Protein AF-Q8VRM0-F1 (afdb_monomer)

Sequence (50 aa):
KKGELLSGDNLWVKRPGNGDFSVNEYESLFGKIAACDIRKGAQIKKTDIE

pLDDT: mean 90.46, std 2.1, range [81.62, 93.75]

InterPro domains:
  IPR006190 Antifreeze-like/N-acetylneuraminic acid synthase, SAF domain [PS50844] (1-50)
  IPR013974 SAF domain [PF08666] (1-50)
  IPR036732 Antifreeze-like/N-acetylneuraminic acid synthase C-terminal domain superfamily [SSF51269] (1-49)
  IPR057736 PseI/NeuA/NeuB, SAF domain [cd11615] (1-49)

Nearest PDB structures (foldseek):
  4ipj-assembly1_A-2  TM=1.001E+00  e=1.054E-06  Neisseria meningitidis
  4ipi-assembly1_A-2  TM=1.002E+00  e=1.298E-06  Neisseria meningitidis
  2wqp-assembly1_A-2  TM=1.001E+00  e=1.298E-06  Neisseria meningitidis serogroup B
  6ppw-assembly1_A  TM=1.001E+00  e=1.967E-06  Neisseria meningitidis serogroup B
  3ame-assembly1_A  TM=8.824E-01  e=1.276E+00  Zoarces americanus

Mean predicted aligned error: 3.26 Å

Secondary structure (DSSP, 8-state):
-TTPBP-TTT----S-S-SSS-GGGTGGGTT-BBSS-PPTTPPP-GGGB-

Foldseek 3Di:
DQFDFDDPVQDDDDDDQPAQDGPVCNVVSGRWGQNDDDDRPDGDHPNRTD

Structure (mmCIF, N/CA/C/O backbone):
data_AF-Q8VRM0-F1
#
_entry.id   AF-Q8VRM0-F1
#
loop_
_atom_site.group_PDB
_atom_site.id
_atom_site.type_symbol
_atom_site.label_atom_id
_atom_site.label_alt_id
_atom_site.label_comp_id
_atom_site.label_asym_id
_atom_site.label_entity_id
_atom_site.label_seq_id
_atom_site.pdbx_PDB_ins_code
_atom_site.Cartn_x
_atom_site.Cartn_y
_atom_site.Cartn_z
_atom_site.occupancy
_atom_site.B_iso_or_equiv
_atom_site.auth_seq_id
_atom_site.auth_comp_id
_atom_site.auth_asym_id
_atom_site.auth_atom_id
_atom_site.pdbx_PDB_model_num
ATOM 1 N N . LYS A 1 1 ? -9.284 0.066 3.301 1.00 81.62 1 LYS A N 1
ATOM 2 C CA . LYS A 1 1 ? -9.919 1.274 3.903 1.00 81.62 1 LYS A CA 1
ATOM 3 C C . LYS A 1 1 ? -9.023 1.869 4.985 1.00 81.62 1 LYS A C 1
ATOM 5 O O . LYS A 1 1 ? -8.072 1.195 5.364 1.00 81.62 1 LYS A O 1
ATOM 10 N N . LYS A 1 2 ? -9.295 3.078 5.504 1.00 89.88 2 LYS A N 1
ATOM 11 C CA . LYS A 1 2 ? -8.555 3.584 6.678 1.00 89.88 2 LYS A CA 1
ATOM 12 C C . LYS A 1 2 ? -8.669 2.588 7.845 1.00 89.88 2 LYS A C 1
ATOM 14 O O . LYS A 1 2 ? -9.775 2.170 8.180 1.00 89.88 2 LYS A O 1
ATOM 19 N N . GLY A 1 3 ? -7.539 2.217 8.441 1.00 91.69 3 GLY A N 1
ATOM 20 C CA . GLY A 1 3 ? -7.430 1.225 9.514 1.00 91.69 3 GLY A CA 1
ATOM 21 C C . GLY A 1 3 ? -7.329 -0.232 9.045 1.00 91.69 3 GLY A C 1
ATOM 22 O O . GLY A 1 3 ? -7.279 -1.132 9.875 1.00 91.69 3 GLY A O 1
ATOM 23 N N . GLU A 1 4 ? -7.317 -0.492 7.737 1.00 92.31 4 GLU A N 1
ATOM 24 C CA . GLU A 1 4 ? -7.232 -1.848 7.188 1.00 92.31 4 GLU A CA 1
ATOM 25 C C . GLU A 1 4 ? -5.783 -2.337 7.121 1.00 92.31 4 GLU A C 1
ATOM 27 O O . GLU A 1 4 ? -4.868 -1.554 6.857 1.00 92.31 4 GLU A O 1
ATOM 32 N N . LEU A 1 5 ? -5.581 -3.637 7.339 1.00 92.50 5 LEU A N 1
ATOM 33 C CA . LEU A 1 5 ? -4.267 -4.262 7.236 1.00 92.50 5 LEU A CA 1
ATOM 34 C C . LEU A 1 5 ? -3.881 -4.468 5.771 1.00 92.50 5 LEU A C 1
ATOM 36 O O . LEU A 1 5 ? -4.655 -4.985 4.961 1.00 92.50 5 LEU A O 1
ATOM 40 N N . LEU A 1 6 ? -2.648 -4.095 5.447 1.00 91.56 6 LEU A N 1
ATOM 41 C CA . LEU A 1 6 ? -2.044 -4.385 4.160 1.00 91.56 6 LEU A CA 1
ATOM 42 C C . LEU A 1 6 ? -1.609 -5.849 4.126 1.00 91.56 6 LEU A C 1
ATOM 44 O O . LEU A 1 6 ? -0.997 -6.377 5.057 1.00 91.56 6 LEU A O 1
ATOM 48 N N . SER A 1 7 ? -1.974 -6.533 3.051 1.00 93.75 7 SER A N 1
ATOM 49 C CA . SER A 1 7 ? -1.758 -7.968 2.864 1.00 93.75 7 SER A CA 1
ATOM 50 C C . SER A 1 7 ? -1.665 -8.270 1.374 1.00 93.75 7 SER A C 1
ATOM 52 O O . SER A 1 7 ? -2.070 -7.445 0.553 1.00 93.75 7 SER A O 1
ATOM 54 N N . GLY A 1 8 ? -1.214 -9.474 1.016 1.00 90.94 8 GLY A N 1
ATOM 55 C CA . GLY A 1 8 ? -1.148 -9.906 -0.384 1.00 90.94 8 GLY A CA 1
ATOM 56 C C . GLY A 1 8 ? -2.497 -9.920 -1.118 1.00 90.94 8 GLY A C 1
ATOM 57 O O . GLY A 1 8 ? -2.519 -9.868 -2.342 1.00 90.94 8 GLY A O 1
ATOM 58 N N . ASP A 1 9 ? -3.614 -9.933 -0.385 1.00 92.12 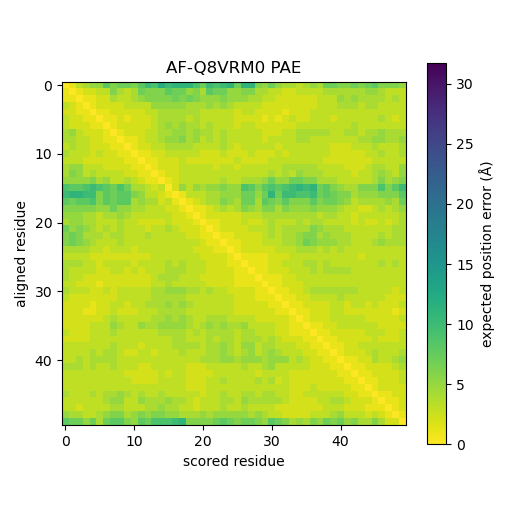9 ASP A N 1
ATOM 59 C CA . ASP A 1 9 ? -4.968 -9.870 -0.955 1.00 92.12 9 ASP A CA 1
ATOM 60 C C . ASP A 1 9 ? -5.339 -8.456 -1.452 1.00 92.12 9 ASP A C 1
ATOM 62 O O . ASP A 1 9 ? -5.958 -8.284 -2.502 1.00 92.12 9 ASP A O 1
ATOM 66 N N . ASN A 1 10 ? -4.881 -7.422 -0.734 1.00 91.00 10 ASN A N 1
ATOM 67 C CA . ASN A 1 10 ? -5.228 -6.018 -0.991 1.00 91.00 10 ASN A CA 1
ATOM 68 C C . ASN A 1 10 ? -4.109 -5.216 -1.672 1.00 91.00 10 ASN A C 1
ATOM 70 O O . ASN A 1 10 ? -4.342 -4.095 -2.132 1.00 91.00 10 ASN A O 1
ATOM 74 N N . LEU A 1 11 ? -2.895 -5.763 -1.739 1.00 91.69 11 LEU A N 1
ATOM 75 C CA . LEU A 1 11 ? -1.712 -5.082 -2.252 1.00 91.69 11 LEU A CA 1
ATOM 76 C C . LEU A 1 11 ? -1.130 -5.863 -3.424 1.00 91.69 11 LEU A C 1
ATOM 78 O O . LEU A 1 11 ? -0.978 -7.079 -3.365 1.00 91.69 11 LEU A O 1
ATOM 82 N N . TRP A 1 12 ? -0.762 -5.160 -4.493 1.00 93.00 12 TRP A N 1
ATOM 83 C CA . TRP A 1 12 ? -0.172 -5.785 -5.672 1.00 93.00 12 TRP A CA 1
ATOM 84 C C . TRP A 1 12 ? 0.826 -4.858 -6.353 1.00 93.00 12 TRP A C 1
ATOM 86 O O . TRP A 1 12 ? 0.624 -3.644 -6.405 1.00 93.00 12 TRP A O 1
ATOM 96 N N . VAL A 1 13 ? 1.876 -5.436 -6.931 1.00 91.25 13 VAL A N 1
ATOM 97 C CA . VAL A 1 13 ? 2.917 -4.686 -7.637 1.00 91.25 13 VAL A CA 1
ATOM 98 C C . VAL A 1 13 ? 2.549 -4.479 -9.105 1.00 91.25 13 VAL A C 1
ATOM 100 O O . VAL A 1 13 ? 2.128 -5.397 -9.812 1.00 91.25 13 VAL A O 1
ATOM 103 N N . LYS A 1 14 ? 2.691 -3.242 -9.584 1.00 90.69 14 LYS A N 1
ATOM 104 C CA . LYS A 1 14 ? 2.441 -2.856 -10.979 1.00 90.69 14 LYS A CA 1
ATOM 105 C C . LYS A 1 14 ? 3.493 -1.861 -11.451 1.00 90.69 14 LYS A C 1
ATOM 107 O O . LYS A 1 14 ? 4.077 -1.135 -10.655 1.00 90.69 14 LYS A O 1
ATOM 112 N N . ARG A 1 15 ? 3.719 -1.831 -12.764 1.00 90.50 15 ARG A N 1
ATOM 113 C CA . ARG A 1 15 ? 4.569 -0.827 -13.420 1.00 90.50 15 ARG A CA 1
ATOM 114 C C . ARG A 1 15 ? 3.780 0.474 -13.628 1.00 90.50 15 ARG A C 1
ATOM 116 O O . ARG A 1 15 ? 2.557 0.395 -13.764 1.00 90.50 15 ARG A O 1
ATOM 123 N N . PRO A 1 16 ? 4.446 1.637 -13.736 1.00 90.44 16 PRO A N 1
ATOM 124 C CA . PRO A 1 16 ? 5.898 1.875 -13.680 1.00 90.44 16 PRO A CA 1
ATOM 125 C C . PRO A 1 16 ? 6.472 1.871 -12.251 1.00 90.44 16 PRO A C 1
ATOM 127 O O . PRO A 1 16 ? 5.749 2.070 -11.282 1.00 90.44 16 PRO A O 1
ATOM 130 N N . GLY A 1 17 ? 7.789 1.671 -12.126 1.00 86.75 17 GLY A N 1
ATOM 131 C CA . GLY A 1 17 ? 8.509 1.586 -10.844 1.00 86.75 17 GLY A CA 1
ATOM 132 C C . GLY A 1 17 ? 8.872 2.933 -10.207 1.00 86.75 17 GLY A C 1
ATOM 133 O O . GLY A 1 17 ? 9.909 3.024 -9.569 1.00 86.75 17 GLY A O 1
ATOM 134 N N . ASN A 1 18 ? 8.063 3.976 -10.416 1.00 88.75 18 ASN A N 1
ATOM 135 C CA . ASN A 1 18 ? 8.312 5.329 -9.893 1.00 88.75 18 ASN A CA 1
ATOM 136 C C . ASN A 1 18 ? 7.492 5.641 -8.623 1.00 88.75 18 ASN A C 1
ATOM 138 O O . ASN A 1 18 ? 7.192 6.799 -8.352 1.00 88.75 18 ASN A O 1
ATOM 142 N N . GLY A 1 19 ? 7.027 4.608 -7.917 1.00 87.62 19 GLY A N 1
ATOM 143 C CA . GLY A 1 19 ? 6.295 4.764 -6.658 1.00 87.62 19 GLY A CA 1
ATOM 144 C C . GLY A 1 19 ? 7.238 4.895 -5.461 1.00 87.62 19 GLY A C 1
ATOM 145 O O . GLY A 1 19 ? 8.420 4.578 -5.565 1.00 87.62 19 GLY A O 1
ATOM 146 N N . ASP A 1 20 ? 6.700 5.312 -4.314 1.00 90.19 20 ASP A N 1
ATOM 147 C CA . ASP A 1 20 ? 7.458 5.446 -3.060 1.00 90.19 20 ASP A CA 1
ATOM 148 C C . ASP A 1 20 ? 8.009 4.124 -2.509 1.00 90.19 20 ASP A C 1
ATOM 150 O O . ASP A 1 20 ? 8.971 4.145 -1.741 1.00 90.19 20 ASP A O 1
ATOM 154 N N . PHE A 1 21 ? 7.395 2.999 -2.886 1.00 90.00 21 PHE A N 1
ATOM 155 C CA . PHE A 1 21 ? 7.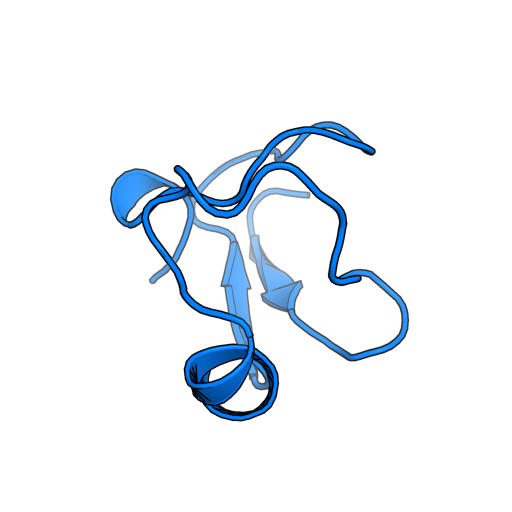801 1.654 -2.487 1.00 90.00 21 PHE A CA 1
ATOM 156 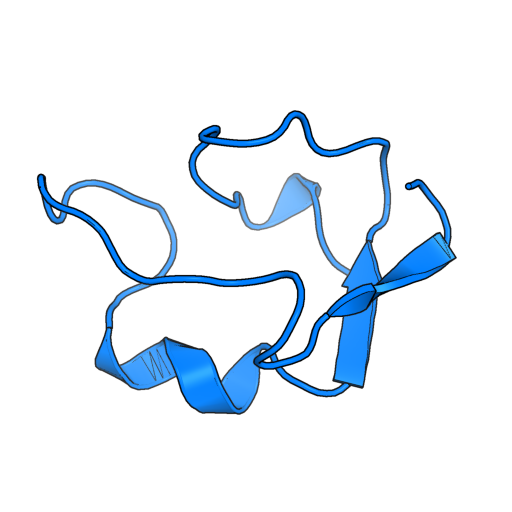C C . PHE A 1 21 ? 8.235 0.841 -3.697 1.00 90.00 21 PHE A C 1
ATOM 158 O O . PHE A 1 21 ? 7.538 0.771 -4.716 1.00 90.00 21 PHE A O 1
ATOM 165 N N . SER A 1 22 ? 9.379 0.181 -3.557 1.00 89.06 22 SER A N 1
ATOM 166 C CA . SER A 1 22 ? 9.880 -0.759 -4.553 1.00 89.06 22 SER A CA 1
ATOM 167 C C . SER A 1 22 ? 9.234 -2.136 -4.406 1.00 89.06 22 SER A C 1
ATOM 169 O O . SER A 1 22 ? 8.725 -2.501 -3.350 1.00 89.06 22 SER A O 1
ATOM 171 N N . VAL A 1 23 ? 9.326 -2.959 -5.457 1.00 87.69 23 VAL A N 1
ATOM 172 C CA . VAL A 1 23 ? 8.881 -4.367 -5.416 1.00 87.69 23 VAL A CA 1
ATOM 173 C C . VAL A 1 23 ? 9.547 -5.160 -4.285 1.00 87.69 23 VAL A C 1
ATOM 175 O O . VAL A 1 23 ? 8.907 -6.018 -3.692 1.00 87.69 23 VAL A O 1
ATOM 178 N N . ASN A 1 24 ? 10.792 -4.827 -3.933 1.00 89.12 24 ASN A N 1
ATOM 179 C CA . ASN A 1 24 ? 11.516 -5.474 -2.836 1.00 89.12 24 ASN A CA 1
ATOM 180 C C . ASN A 1 24 ? 10.936 -5.151 -1.449 1.00 89.12 24 ASN A C 1
ATOM 182 O O . ASN A 1 24 ? 11.170 -5.898 -0.509 1.00 89.12 24 ASN A O 1
ATOM 186 N N . GLU A 1 25 ? 10.192 -4.053 -1.307 1.00 88.69 25 GLU A N 1
ATOM 187 C CA . GLU A 1 25 ? 9.558 -3.655 -0.042 1.00 88.69 25 GLU A CA 1
ATOM 188 C C . GLU A 1 25 ? 8.132 -4.200 0.085 1.00 88.69 25 GLU A C 1
ATOM 190 O O . GLU A 1 25 ? 7.474 -3.975 1.096 1.00 88.69 25 GLU A O 1
ATOM 195 N N . TYR A 1 26 ? 7.643 -4.923 -0.926 1.00 90.38 26 TYR A N 1
ATOM 196 C CA . TYR A 1 26 ? 6.277 -5.433 -0.973 1.00 90.38 26 TYR A CA 1
ATOM 197 C C . TYR A 1 26 ? 5.926 -6.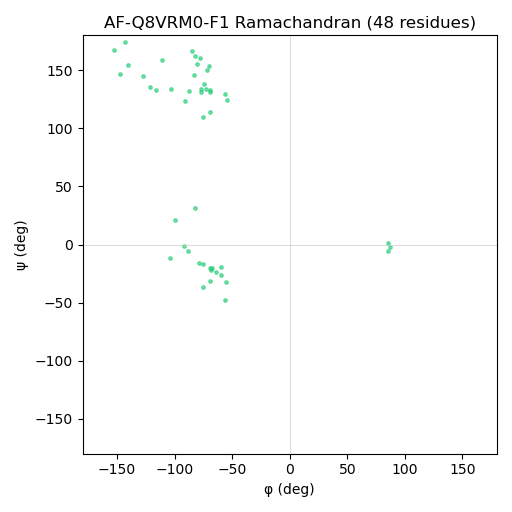297 0.244 1.00 90.38 26 TYR A C 1
ATOM 199 O O . TYR A 1 26 ? 4.900 -6.064 0.878 1.00 90.38 26 TYR A O 1
ATOM 207 N N . GLU A 1 27 ? 6.792 -7.240 0.614 1.00 90.56 27 GLU A N 1
ATOM 208 C CA . GLU A 1 27 ? 6.572 -8.086 1.794 1.00 90.56 27 GLU A CA 1
ATOM 209 C C . GLU A 1 27 ? 6.688 -7.296 3.103 1.00 90.56 27 GLU A C 1
ATOM 211 O O . GLU A 1 27 ? 5.960 -7.569 4.053 1.00 90.56 27 GLU A O 1
ATOM 216 N N . SER A 1 28 ? 7.529 -6.258 3.141 1.00 90.94 28 SER A N 1
ATOM 217 C CA . SER A 1 28 ? 7.671 -5.369 4.302 1.00 90.94 28 SER A CA 1
ATOM 218 C C . SER A 1 28 ? 6.428 -4.512 4.562 1.00 90.94 28 SER A C 1
ATOM 220 O O . SER A 1 28 ? 6.256 -3.997 5.666 1.00 90.94 28 SER A O 1
ATOM 222 N N . LEU A 1 29 ? 5.563 -4.338 3.556 1.00 89.88 29 LEU A N 1
ATOM 223 C CA . LEU A 1 29 ? 4.281 -3.649 3.706 1.00 89.88 29 LEU A CA 1
ATOM 224 C C . LEU A 1 29 ? 3.216 -4.539 4.350 1.00 89.88 29 LEU A C 1
ATOM 226 O O . LEU A 1 29 ? 2.199 -4.022 4.805 1.00 89.88 29 LEU A O 1
ATOM 230 N N . PHE A 1 30 ? 3.401 -5.858 4.404 1.00 91.38 30 PHE A N 1
ATOM 231 C CA . PHE A 1 30 ? 2.412 -6.739 5.011 1.00 91.38 30 PHE A CA 1
ATOM 232 C C . PHE A 1 30 ? 2.346 -6.541 6.526 1.00 91.38 30 PHE A C 1
ATOM 234 O O . PHE A 1 30 ? 3.358 -6.485 7.217 1.00 91.38 30 PHE A O 1
ATOM 241 N N . GLY A 1 31 ? 1.125 -6.417 7.047 1.00 89.56 31 GLY A N 1
ATOM 242 C CA . GLY A 1 31 ? 0.876 -6.125 8.459 1.00 89.56 31 GLY A CA 1
ATOM 243 C C . GLY A 1 31 ? 0.893 -4.635 8.816 1.00 89.56 31 GLY A C 1
ATOM 244 O O . GLY A 1 31 ? 0.543 -4.290 9.942 1.00 89.56 31 GLY A O 1
ATOM 245 N N . LYS A 1 32 ? 1.237 -3.745 7.875 1.00 91.50 32 LYS A N 1
ATOM 246 C CA . LYS A 1 32 ? 1.058 -2.296 8.044 1.00 91.50 32 LYS A CA 1
ATOM 247 C C . LYS A 1 32 ? -0.417 -1.915 8.011 1.00 91.50 32 LYS A C 1
ATOM 249 O O . LYS A 1 32 ? -1.226 -2.602 7.385 1.00 91.50 32 LYS A O 1
ATOM 254 N N . ILE A 1 33 ? -0.758 -0.809 8.664 1.00 92.50 33 ILE A N 1
ATOM 255 C CA . ILE A 1 33 ? -2.132 -0.308 8.729 1.00 92.50 33 ILE A CA 1
ATOM 256 C C . ILE A 1 33 ? -2.269 0.873 7.772 1.00 92.50 33 ILE A C 1
ATOM 258 O O . ILE A 1 33 ? -1.432 1.772 7.751 1.00 92.50 33 ILE A O 1
ATOM 262 N N . ALA A 1 34 ? -3.335 0.886 6.975 1.00 93.50 34 ALA A N 1
ATOM 263 C CA . ALA A 1 34 ? -3.636 2.013 6.106 1.00 93.50 34 ALA A CA 1
ATOM 264 C C . ALA A 1 34 ? -4.063 3.236 6.942 1.00 93.50 34 ALA A C 1
ATOM 266 O O . ALA A 1 34 ? -5.130 3.238 7.558 1.00 93.50 34 ALA A O 1
ATOM 267 N N . ALA A 1 35 ? -3.267 4.303 6.935 1.00 92.88 35 ALA A N 1
ATOM 268 C CA . ALA A 1 35 ? -3.553 5.551 7.649 1.00 92.88 35 ALA A CA 1
ATOM 269 C C . ALA A 1 35 ? -4.742 6.325 7.038 1.00 92.88 35 ALA A C 1
ATOM 271 O O . ALA A 1 35 ? -5.380 7.155 7.697 1.00 92.88 35 ALA A O 1
ATOM 272 N N . CYS A 1 36 ? -5.080 6.037 5.776 1.00 92.56 36 CYS A N 1
ATOM 273 C CA . CYS A 1 36 ? -6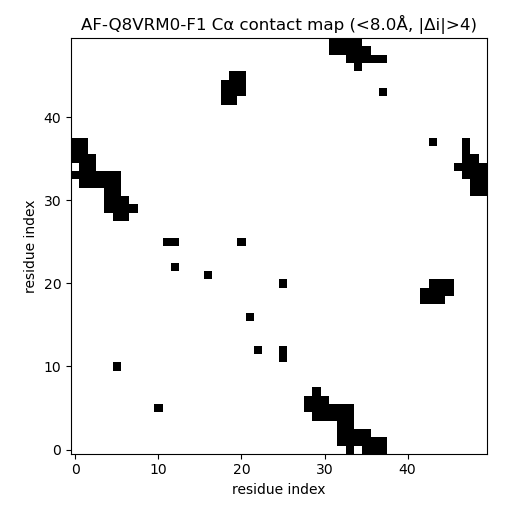.169 6.658 5.028 1.00 92.56 36 CYS A CA 1
ATOM 274 C C . CYS A 1 36 ? -6.883 5.653 4.102 1.00 92.56 36 CYS A C 1
ATOM 276 O O . CYS A 1 36 ? -6.488 4.494 3.968 1.00 92.56 36 CYS A O 1
ATOM 278 N N . ASP A 1 37 ? -7.965 6.088 3.456 1.00 92.12 37 ASP A N 1
ATOM 279 C CA . ASP A 1 37 ? -8.633 5.287 2.434 1.00 92.12 37 ASP A CA 1
ATOM 280 C C . ASP A 1 37 ? -7.846 5.287 1.119 1.00 92.12 37 ASP A C 1
ATOM 282 O O . ASP A 1 37 ? -7.800 6.276 0.387 1.00 92.12 37 ASP A O 1
ATOM 286 N N . ILE A 1 38 ? -7.254 4.135 0.802 1.00 89.81 38 ILE A N 1
ATOM 287 C CA . ILE A 1 38 ? -6.477 3.920 -0.418 1.00 89.81 38 ILE A CA 1
ATOM 288 C C . ILE A 1 38 ? -7.397 3.403 -1.526 1.00 89.81 38 ILE A C 1
ATOM 290 O O . ILE A 1 38 ? -8.057 2.369 -1.395 1.00 89.81 38 ILE A O 1
ATOM 294 N N . ARG A 1 39 ? -7.431 4.110 -2.659 1.00 92.06 39 ARG A N 1
ATOM 295 C CA . ARG A 1 39 ? -8.217 3.696 -3.826 1.00 92.06 39 ARG A CA 1
ATOM 296 C C . ARG A 1 39 ? -7.548 2.523 -4.548 1.00 92.06 39 ARG A C 1
ATOM 298 O O . ARG A 1 39 ? -6.346 2.543 -4.803 1.00 92.06 39 ARG A O 1
ATOM 305 N N . LYS A 1 40 ? -8.344 1.538 -4.980 1.00 90.56 40 LYS A N 1
ATOM 306 C CA . LYS A 1 40 ? -7.864 0.410 -5.795 1.00 90.56 40 LYS A CA 1
ATOM 307 C C . LYS A 1 40 ? -7.131 0.907 -7.048 1.00 90.56 40 LYS A C 1
ATOM 309 O O . LYS A 1 40 ? -7.703 1.639 -7.853 1.00 90.56 40 LYS A O 1
ATOM 314 N N . GLY A 1 41 ? -5.885 0.466 -7.218 1.00 88.69 41 GLY A 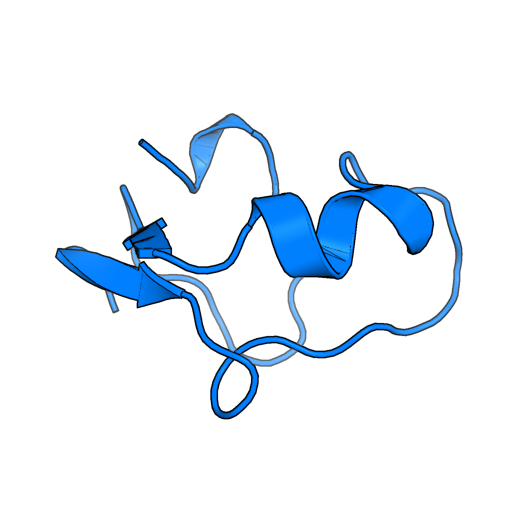N 1
ATOM 315 C CA . GLY A 1 41 ? -5.027 0.829 -8.351 1.00 88.69 41 GLY A CA 1
ATOM 316 C C . GLY A 1 41 ? -4.214 2.113 -8.168 1.00 88.69 41 GLY A C 1
ATOM 317 O O . GLY A 1 41 ? -3.428 2.434 -9.055 1.00 88.69 41 GLY A O 1
ATOM 318 N N . ALA A 1 42 ? -4.365 2.823 -7.046 1.00 90.94 42 ALA A N 1
ATOM 319 C CA . ALA A 1 42 ? -3.444 3.890 -6.678 1.00 90.94 42 ALA A CA 1
ATOM 320 C C . ALA A 1 42 ? -2.089 3.309 -6.239 1.00 90.94 42 ALA A C 1
ATOM 322 O O . ALA A 1 42 ? -2.022 2.204 -5.700 1.00 90.94 42 ALA A O 1
ATOM 323 N N . GLN A 1 43 ? -1.014 4.065 -6.461 1.00 91.31 43 GLN A N 1
ATOM 324 C CA . GLN A 1 43 ? 0.287 3.757 -5.870 1.00 91.31 43 GLN A CA 1
ATOM 325 C C . GLN A 1 43 ? 0.257 4.083 -4.373 1.00 91.31 43 GLN A C 1
ATOM 327 O O . GLN A 1 43 ? -0.225 5.149 -3.979 1.00 91.31 43 GLN A O 1
ATOM 332 N N . ILE A 1 44 ? 0.763 3.156 -3.558 1.00 91.00 44 ILE A N 1
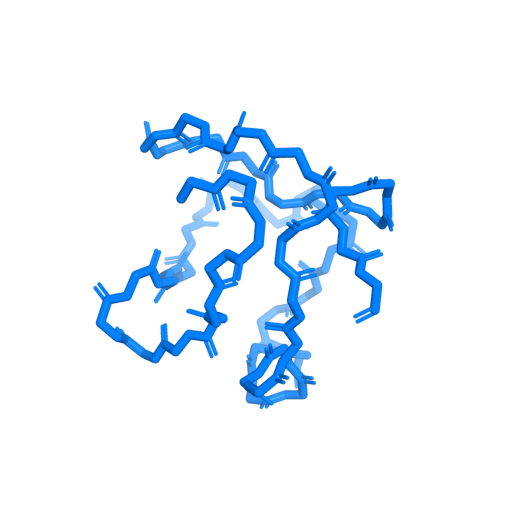ATOM 333 C CA . ILE A 1 44 ? 0.898 3.332 -2.110 1.00 91.00 44 ILE A CA 1
ATOM 334 C C . ILE A 1 44 ? 1.988 4.373 -1.852 1.00 91.00 44 ILE A C 1
ATOM 336 O O . ILE A 1 44 ? 3.075 4.272 -2.423 1.00 91.00 44 ILE A O 1
ATOM 340 N N . LYS A 1 45 ? 1.698 5.356 -0.998 1.00 91.75 45 LYS A N 1
ATOM 341 C CA . LYS A 1 45 ? 2.663 6.371 -0.555 1.00 91.75 45 LYS A CA 1
ATOM 342 C C . LYS A 1 45 ? 2.996 6.174 0.914 1.00 91.75 45 LYS A C 1
ATOM 344 O O . LYS A 1 45 ? 2.207 5.604 1.664 1.00 91.75 45 LYS A O 1
ATOM 349 N N . LYS A 1 46 ? 4.143 6.695 1.353 1.00 90.19 46 LYS A N 1
ATOM 350 C CA . LYS A 1 46 ? 4.563 6.624 2.767 1.00 90.19 46 LYS A CA 1
ATOM 351 C C . LYS A 1 46 ? 3.574 7.291 3.724 1.00 90.19 46 L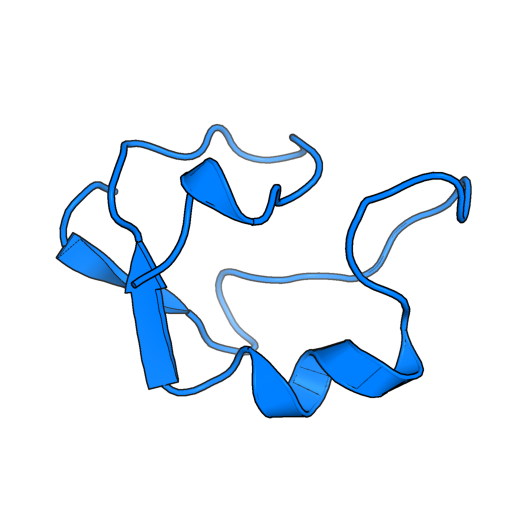YS A C 1
ATOM 353 O O . LYS A 1 46 ? 3.483 6.887 4.870 1.00 90.19 46 LYS A O 1
ATOM 358 N N . THR A 1 47 ? 2.808 8.268 3.244 1.00 91.25 47 THR A N 1
ATOM 359 C CA . THR A 1 47 ? 1.743 8.938 4.008 1.00 91.25 47 THR A CA 1
ATOM 360 C C . THR A 1 47 ? 0.476 8.102 4.169 1.00 91.25 47 THR A C 1
ATOM 362 O O . THR A 1 47 ? -0.376 8.449 4.979 1.00 91.25 47 THR A O 1
ATOM 365 N N . ASP A 1 48 ? 0.309 7.053 3.361 1.00 90.12 48 ASP A N 1
ATOM 366 C CA . ASP A 1 48 ? -0.896 6.223 3.369 1.00 90.12 48 ASP A CA 1
ATOM 367 C C . ASP A 1 48 ? -0.791 5.064 4.377 1.00 90.12 48 ASP A C 1
ATOM 369 O O . ASP A 1 48 ? -1.769 4.344 4.570 1.00 90.12 48 ASP A O 1
ATOM 373 N N . ILE A 1 49 ? 0.371 4.875 5.014 1.00 89.31 49 ILE A N 1
ATOM 374 C CA . ILE A 1 49 ? 0.663 3.755 5.915 1.00 89.31 49 ILE A CA 1
ATOM 375 C C . ILE A 1 49 ? 1.195 4.240 7.269 1.00 89.31 49 ILE A C 1
ATOM 377 O O . ILE A 1 49 ? 1.939 5.218 7.326 1.00 89.31 49 ILE A O 1
ATOM 381 N N . GLU A 1 50 ? 0.838 3.525 8.337 1.00 85.19 50 GLU A N 1
ATOM 382 C CA . GLU A 1 50 ? 1.393 3.651 9.699 1.00 85.19 50 GLU A CA 1
ATOM 383 C C . GLU A 1 50 ? 2.229 2.409 10.055 1.00 85.19 50 GLU A C 1
ATOM 385 O O . GLU A 1 50 ? 1.739 1.268 9.878 1.00 85.19 50 GLU A O 1
#

Radius of gyration: 9.86 Å; Cα contacts (8 Å, |Δi|>4): 63; chains: 1; bounding box: 21×19×23 Å

Solvent-accessible surface area (backbone atoms only — not comparable to full-atom values): 3246 Å² total; per-residue (Å²): 84,57,71,33,70,37,34,82,90,82,50,82,90,69,84,73,89,82,51,80,60,55,80,87,45,53,74,76,44,46,74,30,30,22,65,37,73,70,60,91,90,60,78,66,46,75,83,40,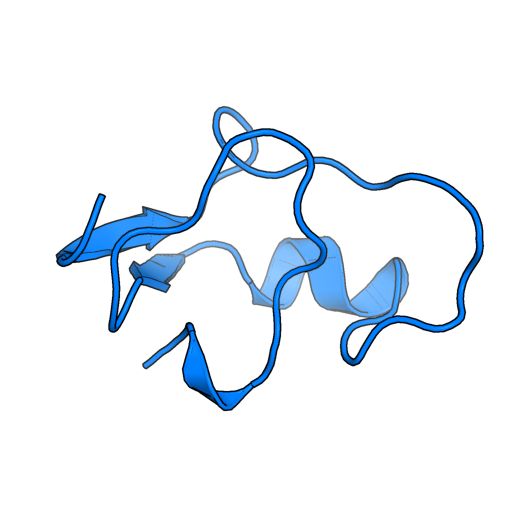48,94

Organism: Neisseria meningitidis (NCBI:txid487)